Protein AF-A0A4V0I7Q1-F1 (afdb_monomer_lite)

Radius of gyration: 16.82 Å; chains: 1; bounding box: 57×50×31 Å

Foldseek 3Di:
DDDDDPPPPPPVPDAAAQLPDDPVNLVVQAQHWGKHKAQFADDWDDDPQWIKTFHDDDPPQETTIEIHHGDCPPDDHRDMDIAIARWHWDWAPWDQDPNDTDHIGIYTYGYGDD

pLDDT: mean 91.06, std 14.76, range [41.22, 98.75]

Sequence (114 aa):
MLTVALLILSADLRPIDLGALSLERAHTLDGRTVTVTLLVQKPAYSLLGRTAIGAADRDDGSERGAVLLGRRLDVREGERLVVRGRLDVIRHRADVVNGTVVPAWIEIRVTEAR

Secondary structure (DSSP, 8-state):
-------------SPEETTT--HHHHHHHTT-EEEEEEE--S--EEETTEEEEE----TTSEEEEEEESS--SS--TT-EEEEEEEEEEEEEPPEEETTEEEPPEEEEEEEEP-

Structure (mmCIF, N/CA/C/O backbone):
data_AF-A0A4V0I7Q1-F1
#
_entry.id   AF-A0A4V0I7Q1-F1
#
loop_
_atom_site.group_PDB
_atom_site.id
_atom_site.type_symbol
_atom_site.label_atom_id
_atom_site.label_alt_id
_atom_site.label_comp_id
_atom_site.label_asym_id
_atom_site.label_entity_id
_atom_site.label_seq_id
_atom_site.pdbx_PDB_ins_code
_atom_site.Cartn_x
_atom_site.Cartn_y
_atom_site.Cartn_z
_atom_sit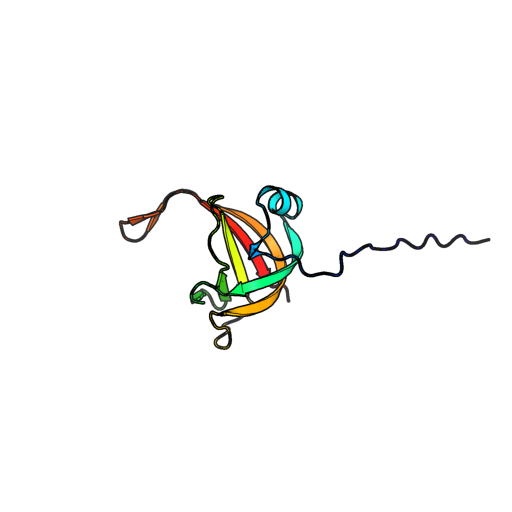e.occupancy
_atom_site.B_iso_or_equiv
_atom_site.auth_seq_id
_atom_site.auth_comp_id
_atom_site.auth_asym_id
_atom_site.auth_atom_id
_atom_site.pdbx_PDB_model_num
ATOM 1 N N . MET A 1 1 ? -32.341 37.549 8.774 1.00 41.22 1 MET A N 1
ATOM 2 C CA . MET A 1 1 ? -32.393 36.220 8.130 1.00 41.22 1 MET A CA 1
ATOM 3 C C . MET A 1 1 ? -30.971 35.698 8.056 1.00 41.22 1 MET A C 1
ATOM 5 O O . MET A 1 1 ? -30.146 36.349 7.432 1.00 41.22 1 MET A O 1
ATOM 9 N N . LEU A 1 2 ? -30.663 34.625 8.784 1.00 45.25 2 LEU A N 1
ATOM 10 C CA . LEU A 1 2 ? -29.320 34.052 8.864 1.00 45.25 2 LEU A CA 1
ATOM 11 C C . LEU A 1 2 ? -29.257 32.855 7.911 1.00 45.25 2 LEU A C 1
ATOM 13 O O . LEU A 1 2 ? -29.862 31.819 8.178 1.00 45.25 2 LEU A O 1
ATOM 17 N N . THR A 1 3 ? -28.576 33.013 6.781 1.00 50.06 3 THR A N 1
ATOM 18 C CA . THR A 1 3 ? -28.352 31.924 5.826 1.00 50.06 3 THR A CA 1
ATOM 19 C C . THR A 1 3 ? -27.191 31.077 6.334 1.00 50.06 3 THR A C 1
ATOM 21 O O . THR A 1 3 ? -26.031 31.460 6.209 1.00 50.06 3 THR A O 1
ATOM 24 N N . VAL A 1 4 ? -27.495 29.934 6.946 1.00 50.31 4 VAL A N 1
ATOM 25 C CA . VAL A 1 4 ? -26.488 28.921 7.281 1.00 50.31 4 VAL A CA 1
ATOM 26 C C . VAL A 1 4 ? -26.157 28.169 5.995 1.00 50.31 4 VAL A C 1
ATOM 28 O O . VAL A 1 4 ? -26.941 27.350 5.520 1.00 50.31 4 VAL A O 1
ATOM 31 N N . ALA A 1 5 ? -25.008 28.480 5.399 1.00 53.28 5 ALA A N 1
ATOM 32 C CA . ALA A 1 5 ? -24.449 27.700 4.305 1.00 53.28 5 ALA A CA 1
ATOM 33 C C . ALA A 1 5 ? -23.925 26.369 4.867 1.00 53.28 5 ALA A C 1
ATOM 35 O O . ALA A 1 5 ? -22.879 26.315 5.513 1.00 53.28 5 ALA A O 1
ATOM 36 N N . LEU A 1 6 ? -24.682 25.294 4.651 1.00 50.66 6 LEU A N 1
ATOM 37 C CA . LEU A 1 6 ? -24.281 23.933 4.988 1.00 50.66 6 LEU A CA 1
ATOM 38 C C . LEU A 1 6 ? -23.231 23.462 3.966 1.00 50.66 6 LEU A C 1
ATOM 40 O O . LEU A 1 6 ? -23.565 23.064 2.852 1.00 50.66 6 LEU A O 1
ATOM 44 N N . LEU A 1 7 ? -21.950 23.534 4.335 1.00 51.56 7 LEU A N 1
ATOM 45 C CA . LEU A 1 7 ? -20.850 22.894 3.608 1.00 51.56 7 LEU A CA 1
ATOM 46 C C . LEU A 1 7 ? -21.009 21.373 3.725 1.00 51.56 7 LEU A C 1
ATOM 48 O O . LEU A 1 7 ? -20.619 20.767 4.721 1.00 51.56 7 LEU A O 1
ATOM 52 N N . ILE A 1 8 ? -21.612 20.754 2.711 1.00 51.59 8 ILE A N 1
ATOM 53 C CA . ILE A 1 8 ? -21.683 19.298 2.591 1.00 51.59 8 ILE A CA 1
ATOM 54 C C . ILE A 1 8 ? -20.267 18.804 2.279 1.00 51.59 8 ILE A C 1
ATOM 56 O O . ILE A 1 8 ? -19.810 18.843 1.136 1.00 51.59 8 ILE A O 1
ATOM 60 N N . LEU A 1 9 ? -19.558 18.359 3.319 1.00 47.50 9 LEU A N 1
ATOM 61 C CA . LEU A 1 9 ? -18.331 17.580 3.202 1.00 47.50 9 LEU A CA 1
ATOM 62 C C . LEU A 1 9 ? -18.694 16.279 2.467 1.00 47.50 9 LEU A C 1
ATOM 64 O O . LEU A 1 9 ? -19.131 15.308 3.081 1.00 47.50 9 LEU A O 1
ATOM 68 N N . SER A 1 10 ? -18.557 16.258 1.142 1.00 44.94 10 SER A N 1
ATOM 69 C CA . SER A 1 10 ? -18.626 15.021 0.358 1.00 44.94 10 SER A CA 1
ATOM 70 C C . SER A 1 10 ? -17.352 14.219 0.617 1.00 44.94 10 SER A C 1
ATOM 72 O O . SER A 1 10 ? -16.447 14.160 -0.210 1.00 44.94 10 SER A O 1
ATOM 74 N N . ALA A 1 11 ? -17.244 13.663 1.823 1.00 56.09 11 ALA A N 1
ATOM 75 C CA . ALA A 1 11 ? -16.328 12.574 2.090 1.00 56.09 11 ALA A CA 1
ATOM 76 C C . ALA A 1 11 ? -16.881 11.375 1.323 1.00 56.09 11 ALA A C 1
ATOM 78 O O . ALA A 1 11 ? -17.939 10.849 1.667 1.00 56.09 11 ALA A O 1
ATOM 79 N N . ASP A 1 12 ? -16.206 11.007 0.240 1.00 55.34 12 ASP A N 1
ATOM 80 C CA . ASP A 1 12 ? -16.505 9.796 -0.510 1.00 55.34 12 ASP A CA 1
ATOM 81 C C . ASP A 1 12 ? -16.478 8.619 0.484 1.00 55.34 12 ASP A C 1
ATOM 83 O O . ASP A 1 12 ? -15.431 8.254 1.019 1.00 55.34 12 ASP A O 1
ATOM 87 N N . LEU A 1 13 ? -17.662 8.119 0.852 1.00 65.31 13 LEU A N 1
ATOM 88 C CA . LEU A 1 13 ? -17.869 7.227 2.004 1.00 65.31 13 LEU A CA 1
ATOM 89 C C . LEU A 1 13 ? -17.380 5.797 1.749 1.00 65.31 13 LEU A C 1
ATOM 91 O O . LEU A 1 13 ? -17.369 4.971 2.662 1.00 65.31 13 LEU A O 1
ATOM 95 N N . ARG A 1 14 ? -17.012 5.476 0.506 1.00 86.88 14 ARG A N 1
ATOM 96 C CA . ARG A 1 14 ? -16.596 4.129 0.120 1.00 86.88 14 ARG A CA 1
ATOM 97 C C . ARG A 1 14 ? -15.077 3.998 0.233 1.00 86.88 14 ARG A C 1
ATOM 99 O O . ARG A 1 14 ? -14.366 4.812 -0.354 1.00 86.88 14 ARG A O 1
ATOM 106 N N . PRO A 1 15 ? -14.569 2.970 0.939 1.00 93.56 15 PRO A N 1
ATOM 107 C CA . PRO A 1 15 ? -13.147 2.665 0.931 1.00 93.56 15 PRO A CA 1
ATOM 108 C C . PRO A 1 15 ? -12.626 2.513 -0.500 1.00 93.56 15 PRO A C 1
ATOM 110 O O . PRO A 1 15 ? -13.234 1.822 -1.318 1.00 93.56 15 PRO A O 1
ATOM 113 N N . ILE A 1 16 ? -11.492 3.143 -0.791 1.00 96.69 16 ILE A N 1
ATOM 114 C CA 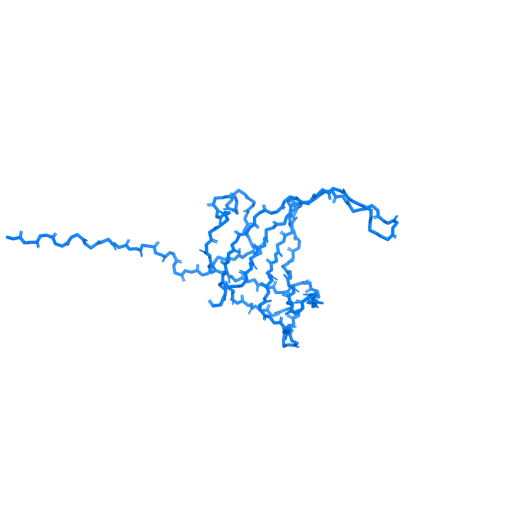. ILE A 1 16 ? -10.803 3.015 -2.077 1.00 96.69 16 ILE A CA 1
ATOM 115 C C . ILE A 1 16 ? -10.192 1.614 -2.149 1.00 96.69 16 ILE A C 1
ATOM 117 O O . ILE A 1 16 ? -9.504 1.206 -1.217 1.00 96.69 16 ILE A O 1
ATOM 121 N N . ASP A 1 17 ? -10.393 0.873 -3.235 1.00 97.56 17 ASP A N 1
ATOM 122 C CA . ASP A 1 17 ? -9.651 -0.376 -3.429 1.00 97.56 17 ASP A CA 1
ATOM 123 C C . ASP A 1 17 ? -8.178 -0.054 -3.727 1.00 97.56 17 ASP A C 1
ATOM 125 O O . ASP A 1 17 ? -7.838 0.417 -4.814 1.00 97.56 17 ASP A O 1
ATOM 129 N N . LEU A 1 18 ? -7.305 -0.279 -2.742 1.00 97.94 18 LEU A N 1
ATOM 130 C CA . LEU A 1 18 ? -5.873 -0.016 -2.850 1.00 97.94 18 LEU A CA 1
ATOM 131 C C . LEU A 1 18 ? -5.221 -0.912 -3.902 1.00 97.94 18 LEU A C 1
ATOM 133 O O . LEU A 1 18 ? -4.334 -0.451 -4.615 1.00 97.94 18 LEU A O 1
ATOM 137 N N . GLY A 1 19 ? -5.678 -2.161 -4.031 1.00 97.31 19 GLY A N 1
ATOM 138 C CA . GLY A 1 19 ? -5.183 -3.096 -5.036 1.00 97.31 19 GLY A CA 1
ATOM 139 C C . GLY A 1 19 ? -5.528 -2.650 -6.456 1.00 97.31 19 GLY A C 1
ATOM 140 O O . GLY A 1 19 ? -4.761 -2.903 -7.375 1.00 97.31 19 GLY A O 1
ATOM 141 N N . ALA A 1 20 ? -6.634 -1.928 -6.650 1.00 96.88 20 ALA A N 1
ATOM 142 C CA . ALA A 1 20 ? -7.026 -1.376 -7.949 1.00 96.88 20 ALA A CA 1
ATOM 143 C C . ALA A 1 20 ? -6.568 0.077 -8.186 1.00 96.88 20 ALA A C 1
ATOM 145 O O . ALA A 1 20 ? -6.776 0.618 -9.274 1.00 96.88 20 ALA A O 1
ATOM 146 N N . LEU A 1 21 ? -5.955 0.728 -7.193 1.00 97.12 21 LEU A N 1
ATOM 147 C CA . LEU A 1 21 ? -5.626 2.148 -7.255 1.00 97.12 21 LEU A CA 1
ATOM 148 C C . LEU A 1 21 ? -4.532 2.427 -8.296 1.00 97.12 21 LEU A C 1
ATOM 150 O O . LEU A 1 21 ? -3.393 1.989 -8.144 1.00 97.12 21 LEU A O 1
ATOM 154 N N . SER A 1 22 ? -4.857 3.187 -9.344 1.00 97.12 22 SER A N 1
ATOM 155 C CA . SER A 1 22 ? -3.886 3.624 -10.360 1.00 97.12 22 SER A CA 1
ATOM 156 C C . SER A 1 22 ? -2.824 4.559 -9.771 1.00 97.12 22 SER A C 1
ATOM 158 O O . SER A 1 22 ? -3.149 5.362 -8.891 1.00 97.12 22 SER A O 1
ATOM 160 N N . LEU A 1 23 ? -1.612 4.554 -10.332 1.00 96.75 23 LEU A N 1
ATOM 161 C CA . LEU A 1 23 ? -0.533 5.461 -9.924 1.00 96.75 23 LEU A CA 1
ATOM 162 C C . LEU A 1 23 ? -0.904 6.949 -10.073 1.00 96.75 23 LEU A C 1
ATOM 164 O O . LEU A 1 23 ? -0.623 7.742 -9.178 1.00 96.75 23 LEU A O 1
ATOM 168 N N . GLU A 1 24 ? -1.588 7.330 -11.155 1.00 97.25 24 GLU A N 1
ATOM 169 C CA . GLU A 1 24 ? -2.056 8.709 -11.364 1.00 97.25 24 GLU A CA 1
ATOM 170 C C . GLU A 1 24 ? -2.977 9.157 -10.223 1.00 97.25 24 GLU A C 1
ATOM 172 O O . GLU A 1 24 ? -2.732 10.170 -9.564 1.00 97.25 24 GLU A O 1
ATOM 177 N N . ARG A 1 25 ? -4.003 8.353 -9.913 1.00 97.62 25 ARG A N 1
ATOM 178 C CA . ARG A 1 25 ? -4.895 8.639 -8.786 1.00 97.62 25 ARG A CA 1
ATOM 179 C C . ARG A 1 25 ? -4.140 8.664 -7.460 1.00 97.62 25 ARG A C 1
ATOM 181 O O . ARG A 1 25 ? -4.416 9.547 -6.650 1.00 97.62 25 ARG A O 1
ATOM 188 N N . ALA A 1 26 ? -3.192 7.756 -7.240 1.00 98.06 26 ALA A N 1
ATOM 189 C CA . ALA A 1 26 ? -2.377 7.754 -6.030 1.00 98.06 26 ALA A CA 1
ATOM 190 C C . ALA A 1 26 ? -1.588 9.063 -5.873 1.00 98.06 26 ALA A C 1
ATOM 192 O O . ALA A 1 26 ? -1.616 9.641 -4.794 1.00 98.06 26 ALA A O 1
ATOM 193 N N . HIS A 1 27 ? -1.008 9.610 -6.947 1.00 98.06 27 HIS A N 1
ATOM 194 C CA . HIS A 1 27 ? -0.357 10.924 -6.910 1.00 98.06 27 HIS A CA 1
ATOM 195 C C . HIS A 1 27 ? -1.310 12.058 -6.507 1.00 98.06 27 HIS A C 1
ATOM 197 O O . HIS A 1 27 ? -0.921 12.945 -5.754 1.00 98.06 27 HIS A O 1
ATOM 203 N N . THR A 1 28 ? -2.579 12.023 -6.929 1.00 98.06 28 THR A N 1
ATOM 204 C CA . THR A 1 28 ? -3.573 13.028 -6.485 1.00 98.06 28 THR A CA 1
ATOM 205 C C . THR A 1 28 ? -3.947 12.905 -5.000 1.00 98.06 28 THR A C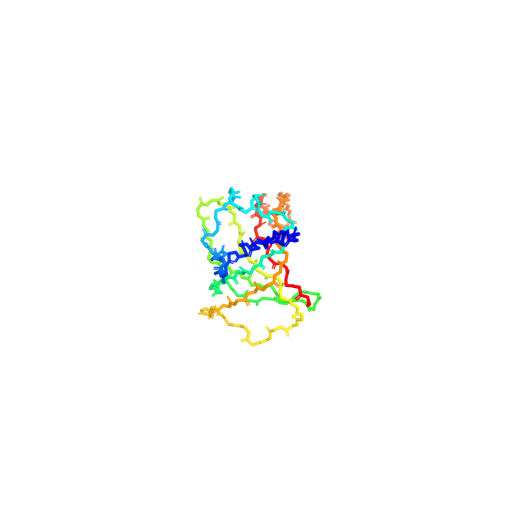 1
ATOM 207 O O . THR A 1 28 ? -4.474 13.853 -4.409 1.00 98.06 28 THR A O 1
ATOM 210 N N . LEU A 1 29 ? -3.709 11.732 -4.407 1.00 97.81 29 LEU A N 1
ATOM 211 C CA . LEU A 1 29 ? -4.006 11.398 -3.015 1.00 97.81 29 LEU A CA 1
ATOM 212 C C . LEU A 1 29 ? -2.759 11.415 -2.122 1.00 97.81 29 LEU A C 1
ATOM 214 O O . LEU A 1 29 ? -2.891 11.211 -0.917 1.00 97.81 29 LEU A O 1
ATOM 218 N N . ASP A 1 30 ? -1.580 11.662 -2.690 1.00 98.56 30 ASP A N 1
ATOM 219 C CA . ASP A 1 30 ? -0.310 11.622 -1.978 1.00 98.56 30 ASP A CA 1
ATOM 220 C C . ASP A 1 30 ? -0.307 12.597 -0.792 1.00 98.56 30 ASP A C 1
ATOM 222 O O . ASP A 1 30 ? -0.742 13.750 -0.882 1.00 98.56 30 ASP A O 1
ATOM 226 N N . GLY A 1 31 ? 0.113 12.091 0.362 1.00 97.75 31 GLY A N 1
ATOM 227 C CA . GLY A 1 31 ? 0.090 12.770 1.646 1.00 97.75 31 GLY A CA 1
ATOM 228 C C . GLY A 1 31 ? -1.286 12.909 2.308 1.00 97.75 31 GLY A C 1
ATOM 229 O O . GLY A 1 31 ? -1.334 13.405 3.436 1.00 97.75 31 GLY A O 1
ATOM 230 N N . ARG A 1 32 ? -2.391 12.485 1.677 1.00 97.44 32 ARG A N 1
ATOM 231 C CA . ARG A 1 32 ? -3.751 12.626 2.231 1.00 97.44 32 ARG A CA 1
ATOM 232 C C . ARG A 1 32 ? -4.147 11.446 3.114 1.00 97.44 32 ARG A C 1
ATOM 234 O O . ARG A 1 32 ? -3.737 10.308 2.898 1.00 97.44 32 ARG A O 1
ATOM 241 N N . THR A 1 33 ? -5.031 11.715 4.074 1.00 97.12 33 THR A N 1
ATOM 242 C CA . THR A 1 33 ? -5.725 10.663 4.824 1.00 97.12 33 THR A CA 1
ATOM 243 C C . THR A 1 33 ? -6.818 10.045 3.961 1.00 97.12 33 THR A C 1
ATOM 245 O O . THR A 1 33 ? -7.695 10.749 3.463 1.00 97.12 33 THR A O 1
ATOM 248 N N . VAL A 1 34 ? -6.787 8.725 3.830 1.00 96.62 34 VAL A N 1
ATOM 249 C CA . VAL A 1 34 ? -7.732 7.924 3.052 1.00 96.62 34 VAL A CA 1
ATOM 250 C C . VAL A 1 34 ? -8.227 6.738 3.877 1.00 96.62 34 VAL A C 1
ATOM 252 O O . VAL A 1 34 ? -7.577 6.299 4.828 1.00 96.62 34 VAL A O 1
ATOM 255 N N . THR A 1 35 ? -9.377 6.196 3.491 1.00 97.25 35 THR A N 1
ATOM 256 C CA . THR A 1 35 ? -9.807 4.859 3.902 1.00 97.25 35 THR A CA 1
ATOM 257 C C . THR A 1 35 ? -9.734 3.964 2.680 1.00 97.25 35 THR A C 1
ATOM 259 O O . THR A 1 35 ? -10.300 4.290 1.637 1.00 97.25 35 THR A O 1
ATOM 262 N N . VAL A 1 36 ? -9.026 2.848 2.803 1.00 97.75 36 VAL A N 1
ATOM 263 C CA . VAL A 1 36 ? -8.829 1.889 1.721 1.00 97.75 36 VAL A CA 1
ATOM 264 C C . VAL A 1 36 ? -9.309 0.506 2.117 1.00 97.75 36 VAL A C 1
ATOM 266 O O . VAL A 1 36 ? -9.355 0.172 3.298 1.00 97.75 36 VAL A O 1
ATOM 269 N N . THR A 1 37 ? -9.627 -0.313 1.125 1.00 98.12 37 THR A N 1
ATOM 270 C CA . THR A 1 37 ? -9.681 -1.764 1.264 1.00 98.12 37 THR A CA 1
ATOM 271 C C . THR A 1 37 ? -8.539 -2.394 0.476 1.00 98.12 37 THR A C 1
ATOM 273 O O . THR A 1 37 ? -8.186 -1.899 -0.591 1.00 98.12 37 THR A O 1
ATOM 276 N N . LEU A 1 38 ? -7.963 -3.484 0.980 1.00 97.69 38 LEU A N 1
ATOM 277 C CA . LEU A 1 38 ? -7.089 -4.350 0.192 1.00 97.69 38 LEU A CA 1
ATOM 278 C C . LEU A 1 38 ? -7.379 -5.820 0.479 1.00 97.69 38 LEU A C 1
ATOM 280 O O . LEU A 1 38 ? -7.746 -6.176 1.598 1.00 97.69 38 LEU A O 1
ATOM 284 N N . LEU A 1 39 ? -7.183 -6.660 -0.532 1.00 98.38 39 LEU A N 1
ATOM 285 C CA . LEU A 1 39 ? -7.031 -8.100 -0.361 1.00 98.38 39 LEU A CA 1
ATOM 286 C C . LEU A 1 39 ? -5.548 -8.386 -0.107 1.00 98.38 39 LEU A C 1
ATOM 288 O O . LEU A 1 39 ? -4.713 -8.006 -0.926 1.00 98.38 39 LEU A O 1
ATOM 292 N N . VAL A 1 40 ? -5.218 -9.026 1.012 1.00 98.19 40 VAL A N 1
ATOM 293 C CA . VAL A 1 40 ? -3.840 -9.419 1.329 1.00 98.19 40 VAL A CA 1
ATOM 294 C C . VAL A 1 40 ? -3.449 -10.581 0.422 1.00 98.19 40 VAL A C 1
ATOM 296 O O . VAL A 1 40 ? -4.069 -11.639 0.470 1.00 98.19 40 VAL A O 1
ATOM 299 N N . GLN A 1 41 ? -2.444 -10.389 -0.429 1.00 97.75 41 GLN A N 1
ATOM 300 C CA . GLN A 1 41 ? -1.998 -11.393 -1.412 1.00 97.75 41 GLN A CA 1
ATOM 301 C C . GLN A 1 41 ? -0.483 -11.610 -1.399 1.00 97.75 41 GLN A C 1
ATOM 303 O O . GLN A 1 41 ? 0.057 -12.285 -2.270 1.00 97.75 41 GLN A O 1
ATOM 308 N N . LYS A 1 42 ? 0.199 -11.023 -0.416 1.00 95.06 42 LYS A N 1
ATOM 309 C CA . LYS A 1 42 ? 1.611 -11.250 -0.126 1.00 95.06 42 LYS A CA 1
ATOM 310 C C . LYS A 1 42 ? 1.752 -11.636 1.350 1.00 95.06 42 LYS A C 1
ATOM 312 O O . LYS A 1 42 ? 0.974 -11.114 2.161 1.00 95.06 42 LYS A O 1
ATOM 317 N N . PRO A 1 43 ? 2.740 -12.472 1.716 1.00 94.31 43 PRO A N 1
ATOM 318 C CA . PRO A 1 43 ? 2.999 -12.814 3.108 1.00 94.31 43 PRO A CA 1
ATOM 319 C C . PRO A 1 43 ? 3.166 -11.562 3.972 1.00 94.31 43 PRO A C 1
ATOM 321 O O . PRO A 1 43 ? 3.983 -10.686 3.674 1.00 94.31 43 PRO A O 1
ATOM 324 N N . ALA A 1 44 ? 2.392 -11.478 5.053 1.00 95.75 44 ALA A N 1
ATOM 325 C CA . ALA A 1 44 ? 2.536 -10.405 6.024 1.00 95.75 44 ALA A CA 1
ATOM 326 C C . ALA A 1 44 ? 3.871 -10.554 6.766 1.00 95.75 44 ALA A C 1
ATOM 328 O O . ALA A 1 44 ? 4.239 -11.651 7.190 1.00 95.75 44 ALA A O 1
ATOM 329 N N . TYR A 1 45 ? 4.581 -9.449 6.980 1.00 94.81 45 TYR A N 1
ATOM 330 C CA . TYR A 1 45 ? 5.805 -9.456 7.778 1.00 94.81 45 TYR A CA 1
ATOM 331 C C . TYR A 1 45 ? 5.819 -8.313 8.784 1.00 94.81 45 TYR A C 1
ATOM 333 O O . TYR A 1 45 ? 5.200 -7.266 8.595 1.00 94.81 45 TYR A O 1
ATOM 341 N N . SER A 1 46 ? 6.533 -8.524 9.888 1.00 95.06 46 SER A N 1
ATOM 342 C CA . SER A 1 46 ? 6.684 -7.522 10.938 1.00 95.06 46 SER A CA 1
ATOM 343 C C . SER A 1 46 ? 8.085 -6.926 10.936 1.00 95.06 46 SER A C 1
ATOM 345 O O . SER A 1 46 ? 9.072 -7.651 11.023 1.00 95.06 46 SER A O 1
ATOM 347 N N . LEU A 1 47 ? 8.171 -5.598 10.923 1.00 92.00 47 LEU A N 1
ATOM 348 C CA . LEU A 1 47 ? 9.423 -4.854 11.014 1.00 92.00 47 LEU A CA 1
ATOM 349 C C . LEU A 1 47 ? 9.241 -3.670 11.967 1.00 92.00 47 LEU A C 1
ATOM 351 O O . LEU A 1 47 ? 8.250 -2.950 11.887 1.00 92.00 47 LEU A O 1
ATOM 355 N N . LEU A 1 48 ? 10.176 -3.488 12.906 1.00 93.88 48 LEU A N 1
ATOM 356 C CA . LEU A 1 48 ? 10.166 -2.378 13.878 1.00 93.88 48 LEU A CA 1
ATOM 357 C C . LEU A 1 48 ? 8.823 -2.202 14.623 1.00 93.88 48 LEU A C 1
ATOM 359 O O . LEU A 1 48 ? 8.371 -1.092 14.891 1.00 93.88 48 LEU A O 1
ATOM 363 N N . GLY A 1 49 ? 8.162 -3.317 14.954 1.00 94.56 49 GLY A N 1
ATOM 364 C CA . GLY A 1 49 ? 6.888 -3.305 15.684 1.00 94.56 49 GLY A CA 1
ATOM 365 C C . GLY A 1 49 ? 5.673 -2.896 14.845 1.00 94.56 49 GLY A C 1
ATOM 366 O O . GLY A 1 49 ? 4.622 -2.618 15.415 1.00 94.56 49 GLY A O 1
ATOM 367 N N . ARG A 1 50 ? 5.811 -2.860 13.519 1.00 96.81 50 ARG A N 1
ATOM 368 C CA . ARG A 1 50 ? 4.741 -2.632 12.543 1.00 96.81 50 ARG A CA 1
ATOM 369 C C . ARG A 1 50 ? 4.546 -3.867 11.686 1.00 96.81 50 ARG A C 1
ATOM 371 O O . ARG A 1 50 ? 5.491 -4.635 11.521 1.00 96.81 50 ARG A O 1
ATOM 378 N N . THR A 1 51 ? 3.357 -4.015 11.118 1.00 97.69 51 THR A N 1
ATOM 379 C CA . THR A 1 51 ? 3.049 -5.108 10.187 1.00 97.69 51 THR A CA 1
ATOM 380 C C . THR A 1 51 ? 2.855 -4.544 8.795 1.00 97.69 51 THR A C 1
ATOM 382 O O . THR A 1 51 ? 2.026 -3.659 8.613 1.00 97.69 51 THR A O 1
ATOM 385 N N . ALA A 1 52 ? 3.618 -5.034 7.829 1.00 97.81 52 ALA A N 1
ATOM 386 C CA . ALA A 1 52 ? 3.463 -4.696 6.425 1.00 97.81 52 ALA A CA 1
ATOM 387 C C . ALA A 1 52 ? 2.669 -5.796 5.717 1.00 97.81 52 ALA A C 1
ATOM 389 O O . ALA A 1 52 ? 2.905 -6.987 5.937 1.00 97.81 52 ALA A O 1
ATOM 390 N N . ILE A 1 53 ? 1.726 -5.374 4.881 1.00 98.12 53 ILE A N 1
ATOM 391 C CA . ILE A 1 53 ? 0.878 -6.236 4.057 1.00 98.12 53 ILE A CA 1
ATOM 392 C C . ILE A 1 53 ? 0.797 -5.681 2.640 1.00 98.12 53 ILE A C 1
ATOM 394 O O . ILE A 1 53 ? 0.830 -4.465 2.447 1.00 98.12 53 ILE A O 1
ATOM 398 N N . GLY A 1 54 ? 0.675 -6.566 1.655 1.00 97.69 54 GLY A N 1
ATOM 399 C CA . GLY A 1 54 ? 0.651 -6.201 0.240 1.00 97.69 54 GLY A CA 1
ATOM 400 C C . GLY A 1 54 ? -0.563 -6.755 -0.493 1.00 97.69 54 GLY A C 1
ATOM 401 O O . GLY A 1 54 ? -1.051 -7.842 -0.174 1.00 97.69 54 GLY A O 1
ATOM 402 N N . ALA A 1 55 ? -1.029 -6.001 -1.486 1.00 97.69 55 ALA A N 1
ATOM 403 C CA . ALA A 1 55 ? -1.936 -6.497 -2.518 1.00 97.69 55 ALA A CA 1
ATOM 404 C C . ALA A 1 55 ? -1.146 -7.241 -3.614 1.00 97.69 55 ALA A C 1
ATOM 406 O O . ALA A 1 55 ? 0.089 -7.243 -3.591 1.00 97.69 55 ALA A O 1
ATOM 407 N N . ALA A 1 56 ? -1.840 -7.863 -4.575 1.00 95.75 56 ALA A N 1
ATOM 408 C CA . ALA A 1 56 ? -1.177 -8.408 -5.758 1.00 95.75 56 ALA A CA 1
ATOM 409 C C . ALA A 1 56 ? -0.447 -7.321 -6.549 1.00 95.75 56 ALA A C 1
ATOM 411 O O . ALA A 1 56 ? -0.837 -6.148 -6.562 1.00 95.75 56 ALA A O 1
ATOM 412 N N . ASP A 1 57 ? 0.598 -7.761 -7.242 1.00 93.75 57 ASP A N 1
ATOM 413 C CA . ASP A 1 57 ? 1.323 -6.930 -8.186 1.00 93.75 57 ASP A CA 1
ATOM 414 C C . ASP A 1 57 ? 0.451 -6.544 -9.378 1.00 93.75 57 ASP A C 1
ATOM 416 O O . ASP A 1 57 ? -0.518 -7.220 -9.740 1.00 93.75 57 ASP A O 1
ATOM 420 N N . ARG A 1 58 ? 0.812 -5.417 -9.986 1.00 92.69 58 ARG A N 1
ATOM 421 C CA . ARG A 1 58 ? 0.189 -4.907 -11.202 1.00 92.69 58 ARG A CA 1
ATOM 422 C C . ARG A 1 58 ? 1.250 -4.609 -12.237 1.00 92.69 58 ARG A C 1
ATOM 424 O O . ARG A 1 58 ? 2.360 -4.201 -11.903 1.00 92.69 58 ARG A O 1
ATOM 431 N N . ASP A 1 59 ? 0.839 -4.677 -13.495 1.00 92.50 59 ASP A N 1
ATOM 432 C CA . ASP A 1 59 ? 1.695 -4.434 -14.661 1.00 92.50 59 ASP A CA 1
ATOM 433 C C . ASP A 1 59 ? 2.044 -2.944 -14.877 1.00 92.50 59 ASP A C 1
ATOM 435 O O . ASP A 1 59 ? 2.371 -2.523 -15.982 1.00 92.50 59 ASP A O 1
ATOM 439 N N . ASP A 1 60 ? 1.969 -2.118 -13.830 1.00 92.81 60 ASP A N 1
ATOM 440 C CA . ASP A 1 60 ? 2.411 -0.718 -13.837 1.00 92.81 60 ASP A CA 1
ATOM 441 C C . ASP A 1 60 ? 3.710 -0.493 -13.047 1.00 92.81 60 ASP A C 1
ATOM 443 O O . ASP A 1 60 ? 4.108 0.650 -12.809 1.00 92.81 60 ASP A O 1
ATOM 447 N N . GLY A 1 61 ? 4.366 -1.580 -12.625 1.00 89.69 61 GLY A N 1
ATOM 448 C CA . GLY A 1 61 ? 5.641 -1.544 -11.907 1.00 89.69 61 GLY A CA 1
ATOM 449 C C . GLY A 1 61 ? 5.560 -0.914 -10.514 1.00 89.69 61 GLY A C 1
ATOM 450 O O . GLY A 1 61 ? 6.600 -0.632 -9.919 1.00 89.69 61 GLY A O 1
ATOM 451 N N . SER A 1 62 ? 4.349 -0.661 -10.002 1.00 96.38 62 SER A N 1
ATOM 452 C CA . SER A 1 62 ? 4.137 -0.081 -8.677 1.00 96.38 62 SER A CA 1
ATOM 453 C C . SER A 1 62 ? 3.659 -1.135 -7.682 1.00 96.38 62 SER A C 1
ATOM 455 O O . SER A 1 62 ? 2.686 -1.853 -7.924 1.00 96.38 62 SER A O 1
ATOM 457 N N . GLU A 1 63 ? 4.286 -1.177 -6.513 1.00 97.06 63 GLU A N 1
ATOM 458 C CA . GLU A 1 63 ? 3.817 -1.985 -5.391 1.00 97.06 63 GLU A CA 1
ATOM 459 C C . GLU A 1 63 ? 2.698 -1.271 -4.631 1.00 97.06 63 GLU A C 1
ATOM 461 O O . GLU A 1 63 ? 2.651 -0.042 -4.566 1.00 97.06 63 GLU A O 1
ATOM 466 N N . ARG A 1 64 ? 1.785 -2.043 -4.036 1.00 98.31 64 ARG A N 1
ATOM 467 C CA . ARG A 1 64 ? 0.655 -1.534 -3.248 1.00 98.31 64 ARG A CA 1
ATOM 468 C C . ARG A 1 64 ? 0.567 -2.272 -1.932 1.00 98.31 64 ARG A C 1
ATOM 470 O O . ARG A 1 64 ? 0.455 -3.498 -1.912 1.00 98.31 64 ARG A O 1
ATOM 477 N N . GLY A 1 65 ? 0.561 -1.528 -0.835 1.00 98.25 65 GLY A N 1
ATOM 478 C CA . GLY A 1 65 ? 0.536 -2.136 0.485 1.00 98.25 65 GLY A CA 1
ATOM 479 C C . GLY A 1 65 ? 0.117 -1.193 1.595 1.00 98.25 65 GLY A C 1
ATOM 480 O O . GLY A 1 65 ? -0.030 0.017 1.413 1.00 98.25 65 GLY A O 1
ATOM 481 N N . ALA A 1 66 ? -0.079 -1.772 2.771 1.00 98.25 66 ALA A N 1
ATOM 482 C CA . ALA A 1 66 ? -0.367 -1.033 3.982 1.00 98.25 66 ALA A CA 1
ATOM 483 C C . ALA A 1 66 ? 0.617 -1.397 5.094 1.00 98.25 66 ALA A C 1
ATOM 485 O O . ALA A 1 66 ? 1.053 -2.541 5.218 1.00 98.25 66 ALA A O 1
ATOM 486 N N . VAL A 1 67 ? 0.940 -0.406 5.922 1.00 98.25 67 VAL A N 1
ATOM 487 C CA . VAL A 1 67 ? 1.705 -0.577 7.157 1.00 98.25 67 VAL A CA 1
ATOM 488 C C . VAL A 1 67 ? 0.767 -0.341 8.331 1.00 98.25 67 VAL A C 1
ATOM 490 O O . VAL A 1 67 ? 0.328 0.782 8.575 1.00 98.25 67 VAL A O 1
ATOM 493 N N . LEU A 1 68 ? 0.473 -1.411 9.059 1.00 98.06 68 LEU A N 1
ATOM 494 C CA . LEU A 1 68 ? -0.431 -1.435 10.200 1.00 98.06 68 LEU A CA 1
ATOM 495 C C . LEU A 1 68 ? 0.296 -1.080 11.504 1.00 98.06 68 LEU A C 1
ATOM 497 O O . LEU A 1 68 ? 1.498 -1.329 11.677 1.00 98.06 68 LEU A O 1
ATOM 501 N N . LEU A 1 69 ? -0.442 -0.502 12.446 1.00 96.38 69 LEU A N 1
ATOM 502 C CA . LEU A 1 69 ? -0.015 -0.283 13.819 1.00 96.38 69 LEU A CA 1
ATOM 503 C C . LEU A 1 69 ? 0.184 -1.637 14.520 1.00 96.38 69 LEU A C 1
ATOM 505 O O . LEU A 1 69 ? -0.693 -2.500 14.526 1.00 96.38 69 LEU A O 1
ATOM 509 N N . GLY A 1 70 ? 1.326 -1.787 15.189 1.00 95.12 70 GLY A N 1
ATOM 510 C CA . GLY A 1 70 ? 1.617 -2.966 15.999 1.00 95.12 70 GLY A CA 1
ATOM 511 C C . GLY A 1 70 ? 2.016 -4.208 15.195 1.00 95.12 70 GLY A C 1
ATOM 512 O O . GLY A 1 70 ? 2.075 -4.221 13.962 1.00 95.12 70 GLY A O 1
ATOM 513 N N . ARG A 1 71 ? 2.312 -5.275 15.941 1.00 94.62 71 ARG A N 1
ATOM 514 C CA . ARG A 1 71 ? 2.544 -6.620 15.405 1.00 94.62 71 ARG A CA 1
ATOM 515 C C . ARG A 1 71 ? 1.202 -7.343 15.318 1.00 94.62 71 ARG A C 1
ATOM 517 O O . ARG A 1 71 ? 0.628 -7.691 16.346 1.00 94.62 71 ARG A O 1
ATOM 524 N N . ARG A 1 72 ? 0.708 -7.536 14.101 1.00 93.25 72 ARG A N 1
ATOM 525 C CA . ARG A 1 72 ? -0.582 -8.141 13.774 1.00 93.25 72 ARG A CA 1
ATOM 526 C C . ARG A 1 72 ? -0.340 -9.577 13.329 1.00 93.25 72 ARG A C 1
ATOM 528 O O . ARG A 1 72 ? 0.003 -9.830 12.180 1.00 93.25 72 ARG A O 1
ATOM 535 N N . LEU A 1 73 ? -0.441 -10.503 14.281 1.00 91.19 73 LEU A N 1
ATOM 536 C CA . LEU A 1 73 ? -0.292 -11.947 14.038 1.00 91.19 73 LEU A CA 1
ATOM 537 C C . LEU A 1 73 ? -1.593 -12.590 13.528 1.00 91.19 73 LEU A C 1
ATOM 539 O O . LEU A 1 73 ? -1.625 -13.774 13.207 1.00 91.19 73 LEU A O 1
ATOM 543 N N . ASP A 1 74 ? -2.668 -11.808 13.508 1.00 93.38 74 ASP A N 1
ATOM 544 C CA . ASP A 1 74 ? -4.012 -12.181 13.088 1.00 93.38 74 ASP A CA 1
ATOM 545 C C . ASP A 1 74 ? -4.222 -12.081 11.573 1.00 93.38 74 ASP A C 1
ATOM 547 O O . ASP A 1 74 ? -5.096 -12.769 11.053 1.00 93.38 74 ASP A O 1
ATOM 551 N N . VAL A 1 75 ? -3.411 -11.282 10.871 1.00 94.81 75 VAL A N 1
ATOM 552 C CA . VAL A 1 75 ? -3.588 -11.012 9.438 1.00 94.81 75 VAL A CA 1
ATOM 553 C C . VAL A 1 75 ? -3.085 -12.169 8.583 1.00 94.81 75 VAL A C 1
ATOM 555 O O . VAL A 1 75 ? -1.959 -12.641 8.757 1.00 94.81 75 VAL A O 1
ATOM 558 N N . ARG A 1 76 ? -3.910 -12.599 7.623 1.00 94.81 76 ARG A N 1
ATOM 559 C CA . ARG A 1 76 ? -3.611 -13.733 6.735 1.00 94.81 76 ARG A CA 1
ATOM 560 C C . ARG A 1 76 ? -3.724 -13.364 5.261 1.00 94.81 76 ARG A C 1
ATOM 562 O O . ARG A 1 76 ? -4.496 -12.492 4.874 1.00 94.81 76 ARG A O 1
ATOM 569 N N . GLU A 1 77 ? -2.986 -14.083 4.420 1.00 96.56 77 GLU A N 1
ATOM 570 C CA . GLU A 1 77 ? -3.206 -14.053 2.972 1.00 96.56 77 GLU A CA 1
ATOM 571 C C . GLU A 1 77 ? -4.630 -14.519 2.627 1.00 96.56 77 GLU A C 1
ATOM 573 O O . GLU A 1 77 ? -5.181 -15.420 3.261 1.00 96.56 77 GLU A O 1
ATOM 578 N N . GLY A 1 78 ? -5.242 -13.875 1.634 1.00 97.00 78 GLY A N 1
ATOM 579 C CA . GLY A 1 78 ? -6.640 -14.065 1.245 1.00 97.00 78 GLY A CA 1
ATOM 580 C C . GLY A 1 78 ? -7.645 -13.253 2.068 1.00 97.00 78 GLY A C 1
ATOM 581 O O . GLY A 1 78 ? -8.821 -13.198 1.707 1.00 97.00 78 GLY A O 1
ATOM 582 N N . GLU A 1 79 ? -7.215 -12.586 3.140 1.00 96.88 79 GLU A N 1
ATOM 583 C CA . GLU A 1 79 ? -8.085 -11.735 3.946 1.00 96.88 79 GLU A CA 1
ATOM 584 C C . GLU A 1 79 ? -8.280 -10.358 3.299 1.00 96.88 79 GLU A C 1
ATOM 586 O O . GLU A 1 79 ? -7.336 -9.741 2.797 1.00 96.88 79 GLU A O 1
ATOM 591 N N . ARG A 1 80 ? -9.518 -9.849 3.323 1.00 97.75 80 ARG A N 1
ATOM 592 C CA . ARG A 1 80 ? -9.812 -8.471 2.923 1.00 97.75 80 ARG A CA 1
ATOM 593 C C . ARG A 1 80 ? -9.855 -7.574 4.151 1.00 97.75 80 ARG A C 1
ATOM 595 O O . ARG A 1 80 ? -10.695 -7.760 5.024 1.00 97.75 80 ARG A O 1
ATOM 602 N N . LEU A 1 81 ? -8.999 -6.560 4.164 1.00 97.25 81 LEU A N 1
ATOM 603 C CA . LEU A 1 81 ? -8.899 -5.591 5.248 1.00 97.25 81 LEU A CA 1
ATOM 604 C C . LEU A 1 81 ? -9.385 -4.214 4.808 1.00 97.25 81 LEU A C 1
ATOM 606 O O . LEU A 1 81 ? -9.343 -3.868 3.623 1.00 97.25 81 LEU A O 1
ATOM 610 N N . VAL A 1 82 ? -9.835 -3.426 5.784 1.00 97.06 82 VAL A N 1
ATOM 611 C CA . VAL A 1 82 ? -10.112 -1.995 5.643 1.00 97.06 82 VAL A CA 1
ATOM 612 C C . VAL A 1 82 ? -9.125 -1.247 6.528 1.00 97.06 82 VAL A C 1
ATOM 614 O O . VAL A 1 82 ? -9.028 -1.528 7.718 1.00 97.06 82 VAL A O 1
ATOM 617 N N . VAL A 1 83 ? -8.392 -0.301 5.947 1.00 97.12 83 VAL A N 1
ATOM 618 C CA . VAL A 1 83 ? -7.345 0.461 6.633 1.00 97.12 83 VAL A CA 1
ATOM 619 C C . VAL A 1 83 ? -7.620 1.942 6.445 1.00 97.12 83 VAL A C 1
ATOM 621 O O . VAL A 1 83 ? -7.832 2.408 5.325 1.00 97.12 83 VAL A O 1
ATOM 624 N N . ARG A 1 84 ? -7.602 2.705 7.537 1.00 97.38 84 ARG A N 1
ATOM 625 C CA . ARG A 1 84 ? -7.622 4.168 7.492 1.00 97.38 84 ARG A CA 1
ATOM 626 C C . ARG A 1 84 ? -6.235 4.689 7.825 1.00 97.38 84 ARG A C 1
ATOM 628 O O . ARG A 1 84 ? -5.670 4.349 8.860 1.00 97.38 84 ARG A O 1
ATOM 635 N N . GLY A 1 85 ? -5.684 5.521 6.957 1.00 97.75 85 GLY A N 1
ATOM 636 C CA . GLY A 1 85 ? -4.299 5.941 7.091 1.00 97.75 85 GLY A CA 1
ATOM 637 C C . GLY A 1 85 ? -3.909 7.046 6.132 1.00 97.75 85 GLY A C 1
ATOM 638 O O . GLY A 1 85 ? -4.732 7.536 5.361 1.00 97.75 85 GLY A O 1
ATOM 639 N N . ARG A 1 86 ? -2.641 7.441 6.191 1.00 98.31 86 ARG A N 1
ATOM 640 C CA . ARG A 1 86 ? -2.047 8.368 5.228 1.00 98.31 86 ARG A CA 1
ATOM 641 C C . ARG A 1 86 ? -1.544 7.583 4.024 1.00 98.31 86 ARG A C 1
ATOM 643 O O . ARG A 1 86 ? -0.843 6.593 4.214 1.00 98.31 86 ARG A O 1
ATOM 650 N N . LEU A 1 87 ? -1.919 8.011 2.823 1.00 98.62 87 LEU A N 1
ATOM 651 C CA . LEU A 1 87 ? -1.370 7.478 1.582 1.00 98.62 87 LEU A CA 1
ATOM 652 C C . LEU A 1 87 ? -0.095 8.237 1.223 1.00 98.62 87 LEU A C 1
ATOM 654 O O . LEU A 1 87 ? -0.105 9.464 1.223 1.00 98.62 87 LEU A O 1
ATOM 658 N N . ASP A 1 88 ? 0.962 7.510 0.886 1.00 98.75 88 ASP A N 1
ATOM 659 C CA . ASP A 1 88 ? 2.224 8.055 0.397 1.00 98.75 88 ASP A CA 1
ATOM 660 C C . ASP A 1 88 ? 2.625 7.339 -0.908 1.00 98.75 88 ASP A C 1
ATOM 662 O O . ASP A 1 88 ? 2.529 6.110 -1.007 1.00 98.75 88 ASP A O 1
ATOM 666 N N . VAL A 1 89 ? 3.086 8.097 -1.907 1.00 98.56 89 VAL A N 1
ATOM 667 C CA . VAL A 1 89 ? 3.707 7.564 -3.130 1.00 98.56 89 VAL A CA 1
ATOM 668 C C . VAL A 1 89 ? 5.223 7.685 -3.017 1.00 98.56 89 VAL A C 1
ATOM 670 O O . VAL A 1 89 ? 5.804 8.760 -3.162 1.00 98.56 89 VAL A O 1
ATOM 673 N N . ILE A 1 90 ? 5.884 6.561 -2.765 1.00 98.44 90 ILE A N 1
ATOM 674 C CA . ILE A 1 90 ? 7.309 6.493 -2.449 1.00 98.44 90 ILE A CA 1
ATOM 675 C C . ILE A 1 90 ? 8.078 6.038 -3.688 1.00 98.44 90 ILE A C 1
ATOM 677 O O . ILE A 1 90 ? 7.717 5.057 -4.332 1.00 98.44 90 ILE A O 1
ATOM 681 N N . ARG A 1 91 ? 9.162 6.744 -4.026 1.00 97.81 91 ARG A N 1
ATOM 682 C CA . ARG A 1 91 ? 10.096 6.343 -5.087 1.00 97.81 91 ARG A CA 1
ATOM 683 C C . ARG A 1 91 ? 11.329 5.720 -4.453 1.00 97.81 91 ARG A C 1
ATOM 685 O O . ARG A 1 91 ? 12.150 6.432 -3.873 1.00 97.81 91 ARG A O 1
ATOM 692 N N . HIS A 1 92 ? 11.466 4.411 -4.591 1.00 96.06 92 HIS A N 1
ATOM 693 C CA . HIS A 1 92 ? 12.643 3.682 -4.149 1.00 96.06 92 HIS A CA 1
ATOM 694 C C . HIS A 1 92 ? 13.696 3.701 -5.250 1.00 96.06 92 HIS A C 1
ATOM 696 O O . HIS A 1 92 ? 13.410 3.453 -6.424 1.00 96.06 92 HIS A O 1
ATOM 702 N N . ARG A 1 93 ? 14.928 4.043 -4.877 1.00 97.06 93 ARG A N 1
ATOM 703 C CA . ARG A 1 93 ? 16.069 3.960 -5.792 1.00 97.06 93 ARG A CA 1
ATOM 704 C C . ARG A 1 93 ? 16.470 2.496 -5.949 1.00 97.06 93 ARG A C 1
ATOM 706 O O . ARG A 1 93 ? 16.226 1.696 -5.052 1.00 97.06 93 ARG A O 1
ATOM 713 N N . ALA A 1 94 ? 17.097 2.173 -7.077 1.00 96.69 94 ALA A N 1
ATOM 714 C CA . ALA A 1 94 ? 17.746 0.878 -7.230 1.00 96.69 94 ALA A CA 1
ATOM 715 C C . ALA A 1 94 ? 18.835 0.728 -6.160 1.00 96.69 94 ALA A C 1
ATOM 717 O O . ALA A 1 94 ? 19.533 1.702 -5.861 1.00 96.69 94 ALA A O 1
ATOM 718 N N . ASP A 1 95 ? 18.972 -0.472 -5.609 1.00 97.00 95 ASP A N 1
ATOM 719 C CA . ASP A 1 95 ? 19.931 -0.766 -4.545 1.00 97.00 95 ASP A CA 1
ATOM 720 C C . ASP A 1 95 ? 20.420 -2.219 -4.624 1.00 97.00 95 ASP A C 1
ATOM 722 O O . ASP A 1 95 ?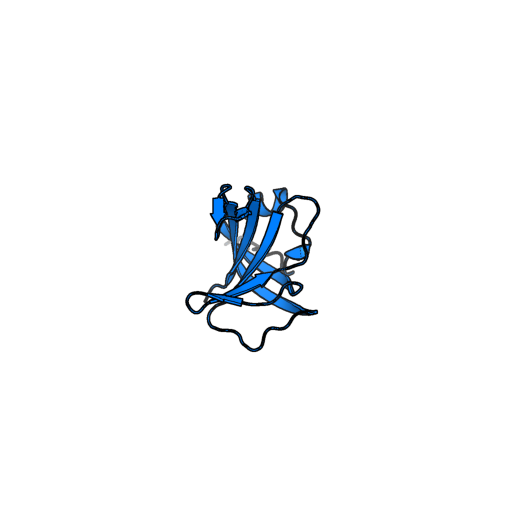 19.892 -3.031 -5.385 1.00 97.00 95 ASP A O 1
ATOM 726 N N . VAL A 1 96 ? 21.444 -2.556 -3.845 1.00 96.94 96 VAL A N 1
ATOM 727 C CA . VAL A 1 96 ? 21.962 -3.916 -3.710 1.00 96.94 96 VAL A CA 1
ATOM 728 C C . VAL A 1 96 ? 21.659 -4.431 -2.310 1.00 96.94 96 VAL A C 1
ATOM 730 O O . VAL A 1 96 ? 22.280 -4.029 -1.330 1.00 96.94 96 VAL A O 1
ATOM 733 N N . VAL A 1 97 ? 20.734 -5.383 -2.218 1.00 93.19 97 VAL A N 1
ATOM 734 C CA . VAL A 1 97 ? 20.339 -6.011 -0.954 1.00 93.19 97 VAL A CA 1
ATOM 735 C C . VAL A 1 97 ? 20.923 -7.416 -0.910 1.00 93.19 97 VAL A C 1
ATOM 737 O O . VAL A 1 97 ? 20.593 -8.261 -1.740 1.00 93.19 97 VAL A O 1
ATOM 740 N N . ASN A 1 98 ? 21.819 -7.674 0.048 1.00 95.00 98 ASN A N 1
ATOM 741 C CA . ASN A 1 98 ? 22.500 -8.968 0.2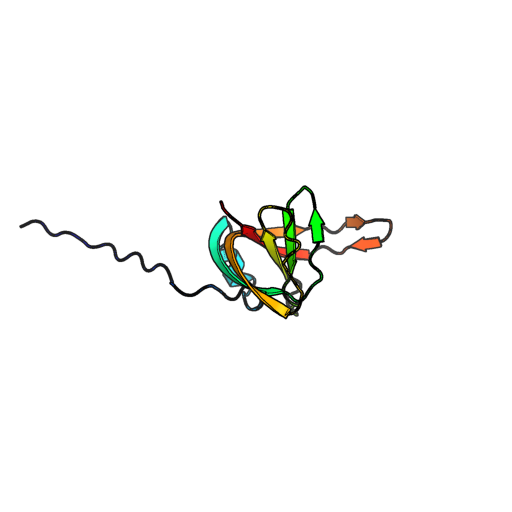08 1.00 95.00 98 ASN A CA 1
ATOM 742 C C . ASN A 1 98 ? 23.152 -9.480 -1.095 1.00 95.00 98 ASN A C 1
ATOM 744 O O . ASN A 1 98 ? 23.034 -10.651 -1.446 1.00 95.00 98 ASN A O 1
ATOM 748 N N . GLY A 1 99 ? 23.803 -8.586 -1.846 1.00 95.62 99 GLY A N 1
ATOM 749 C CA . GLY A 1 99 ? 24.455 -8.913 -3.121 1.00 95.62 99 GLY A CA 1
ATOM 750 C C . GLY A 1 99 ? 23.508 -9.056 -4.320 1.00 95.62 99 GLY A C 1
ATOM 751 O O . GLY A 1 99 ? 23.983 -9.259 -5.433 1.00 95.62 99 GLY A O 1
ATOM 752 N N . THR A 1 100 ? 22.193 -8.914 -4.127 1.00 96.94 100 THR A N 1
ATOM 753 C CA . THR A 1 100 ? 21.195 -8.946 -5.205 1.00 96.94 100 THR A CA 1
ATOM 754 C C . THR A 1 100 ? 20.800 -7.531 -5.606 1.00 96.94 100 THR A C 1
ATOM 756 O O . THR A 1 100 ? 20.472 -6.714 -4.748 1.00 96.94 100 THR A O 1
ATOM 759 N N . VAL A 1 101 ? 20.806 -7.244 -6.909 1.00 96.38 101 VAL A N 1
ATOM 760 C CA . VAL A 1 101 ? 20.325 -5.963 -7.440 1.00 96.38 101 VAL A CA 1
ATOM 761 C C . VAL A 1 101 ? 18.803 -5.925 -7.353 1.00 96.38 101 VAL A C 1
ATOM 763 O O . VAL A 1 101 ? 18.117 -6.723 -7.988 1.00 96.38 101 VAL A O 1
ATOM 766 N N . VAL A 1 102 ? 18.288 -4.966 -6.595 1.00 94.44 102 VAL A N 1
ATOM 767 C CA . VAL A 1 102 ? 16.875 -4.604 -6.554 1.00 94.44 102 VAL A CA 1
ATOM 768 C C . VAL A 1 102 ? 16.704 -3.376 -7.456 1.00 94.44 102 VAL A C 1
ATOM 770 O O . VAL A 1 102 ? 17.336 -2.347 -7.201 1.00 94.44 102 VAL A O 1
ATOM 773 N N . PRO A 1 103 ? 15.919 -3.459 -8.547 1.00 95.06 103 PRO A N 1
ATOM 774 C CA . PRO A 1 103 ? 15.706 -2.320 -9.437 1.00 95.06 103 PRO A CA 1
ATOM 775 C C . PRO A 1 103 ? 14.955 -1.204 -8.710 1.00 95.06 103 PRO A C 1
ATOM 777 O O . PRO A 1 103 ? 14.327 -1.449 -7.691 1.00 95.06 103 PRO A O 1
ATOM 780 N N . ALA A 1 104 ? 14.989 0.020 -9.239 1.00 96.25 104 ALA A N 1
ATOM 781 C CA . ALA A 1 104 ? 14.157 1.106 -8.725 1.00 96.25 104 ALA A CA 1
ATOM 782 C C . ALA A 1 104 ? 12.668 0.772 -8.909 1.00 96.25 104 ALA A C 1
ATOM 784 O O . ALA A 1 104 ? 12.289 0.208 -9.936 1.00 96.25 104 ALA A O 1
ATOM 785 N N . TRP A 1 105 ? 11.826 1.168 -7.956 1.00 95.38 105 TRP A N 1
ATOM 786 C CA . TRP A 1 105 ? 10.383 0.941 -8.030 1.00 95.38 105 TRP A CA 1
ATOM 787 C C . TRP A 1 105 ? 9.591 2.044 -7.333 1.00 95.38 105 TRP A C 1
ATOM 789 O O . TRP A 1 105 ? 10.135 2.880 -6.605 1.00 95.38 105 TRP A O 1
ATOM 799 N N . ILE A 1 106 ? 8.287 2.061 -7.593 1.00 97.88 106 ILE A N 1
ATOM 80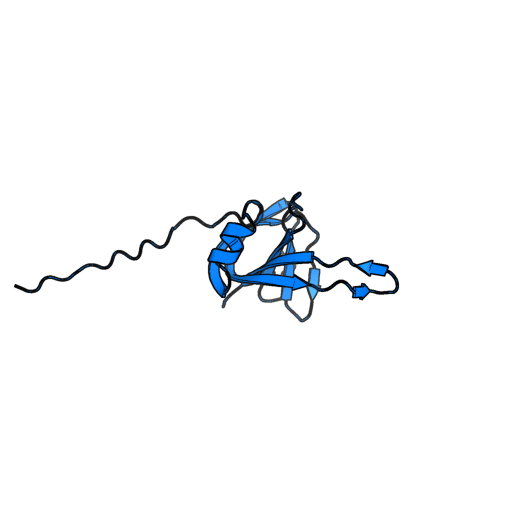0 C CA . ILE A 1 106 ? 7.342 2.943 -6.914 1.00 97.88 106 ILE A CA 1
ATOM 801 C C . ILE A 1 106 ? 6.514 2.103 -5.952 1.00 97.88 106 ILE A C 1
ATOM 803 O O . ILE A 1 106 ? 6.085 1.004 -6.285 1.00 97.88 106 ILE A O 1
ATOM 807 N N . GLU A 1 107 ? 6.256 2.637 -4.769 1.00 98.19 107 GLU A N 1
ATOM 808 C CA . GLU A 1 107 ? 5.355 2.038 -3.797 1.00 98.19 107 GLU A CA 1
ATOM 809 C C . GLU A 1 107 ? 4.222 3.011 -3.472 1.00 98.19 107 GLU A C 1
ATOM 811 O O . GLU A 1 107 ? 4.454 4.169 -3.128 1.00 98.19 107 GLU A O 1
ATOM 816 N N . ILE A 1 108 ? 2.988 2.527 -3.560 1.00 98.69 108 ILE A N 1
ATOM 817 C CA . ILE A 1 108 ? 1.786 3.197 -3.075 1.00 98.69 108 ILE A CA 1
ATOM 818 C C . ILE A 1 108 ? 1.469 2.586 -1.710 1.00 98.69 108 ILE A C 1
ATOM 820 O O . ILE A 1 108 ? 0.940 1.472 -1.614 1.00 98.69 108 ILE A O 1
ATOM 824 N N . ARG A 1 109 ? 1.814 3.309 -0.645 1.00 98.62 109 ARG A N 1
ATOM 825 C CA . ARG A 1 109 ? 1.720 2.821 0.732 1.00 98.62 109 ARG A CA 1
ATOM 826 C C . ARG A 1 109 ? 0.629 3.553 1.493 1.00 98.62 109 ARG A C 1
ATOM 828 O O . ARG A 1 109 ? 0.581 4.776 1.473 1.00 98.62 109 ARG A O 1
ATOM 835 N N . VAL A 1 110 ? -0.186 2.819 2.246 1.00 98.62 110 VAL A N 1
ATOM 836 C CA . VAL A 1 110 ? -1.054 3.405 3.278 1.00 98.62 110 VAL A CA 1
ATOM 837 C C . VAL A 1 110 ? -0.501 3.089 4.661 1.00 98.62 110 VAL A C 1
ATOM 839 O O . VAL A 1 110 ? -0.436 1.930 5.060 1.00 98.62 110 VAL A O 1
ATOM 842 N N . THR A 1 111 ? -0.126 4.112 5.422 1.00 98.50 111 THR A N 1
ATOM 843 C CA . THR A 1 111 ? 0.304 3.945 6.817 1.00 98.50 111 THR A CA 1
ATOM 844 C C . THR A 1 111 ? -0.876 4.192 7.747 1.00 98.50 111 THR A C 1
ATOM 846 O O . THR A 1 111 ? -1.418 5.298 7.774 1.00 98.50 111 THR A O 1
ATOM 849 N N . GLU A 1 112 ? -1.274 3.169 8.505 1.00 98.06 112 GLU A N 1
ATOM 850 C CA . GLU A 1 112 ? -2.408 3.225 9.429 1.00 98.06 112 GLU A CA 1
ATOM 851 C C . GLU A 1 112 ? -2.227 4.342 10.471 1.00 98.06 112 GLU A C 1
ATOM 853 O O . GLU A 1 112 ? -1.165 4.485 11.092 1.00 98.06 112 GLU A O 1
ATOM 858 N N . ALA A 1 113 ? -3.279 5.145 10.641 1.00 91.88 113 ALA A N 1
ATOM 859 C CA . ALA A 1 113 ? -3.345 6.196 11.649 1.00 91.88 113 ALA A CA 1
ATOM 860 C C . ALA A 1 113 ? -3.918 5.648 12.967 1.00 91.88 113 ALA A C 1
ATOM 862 O O . ALA A 1 113 ? -4.687 4.689 12.958 1.00 91.88 113 ALA A O 1
ATOM 863 N N . ARG A 1 114 ? -3.532 6.262 14.092 1.00 75.88 114 ARG A N 1
ATOM 864 C CA . ARG A 1 114 ? -4.166 6.009 15.397 1.00 75.88 114 ARG A CA 1
ATOM 865 C C . ARG A 1 114 ? -5.567 6.602 15.467 1.00 75.88 114 ARG A C 1
ATOM 867 O O . ARG A 1 114 ? -5.794 7.637 14.799 1.00 75.88 114 ARG A O 1
#